Protein AF-A0A0F9QLD5-F1 (afdb_monomer_lite)

Foldseek 3Di:
DDPDDDPVRVVCVVVVVVVVVCVVPDPDDDPVVVVQVVQCVVCVVVVHHRDPDDDDDDD

Organism: NCBI:txid412755

Structure (mmCIF, N/CA/C/O backbone):
data_AF-A0A0F9QLD5-F1
#
_entry.id   AF-A0A0F9QLD5-F1
#
loop_
_atom_site.group_PDB
_atom_site.id
_atom_site.type_symbol
_atom_site.label_atom_id
_atom_site.label_alt_id
_atom_site.label_comp_id
_atom_site.label_asym_id
_atom_site.label_entity_id
_atom_site.label_seq_id
_atom_site.pdbx_PDB_ins_code
_atom_site.Cartn_x
_atom_site.Cartn_y
_atom_site.Cartn_z
_atom_site.occupancy
_atom_site.B_iso_or_equiv
_atom_site.auth_seq_id
_atom_site.auth_comp_id
_atom_site.auth_asym_id
_atom_site.auth_atom_id
_atom_site.pdbx_PDB_model_num
ATOM 1 N N . MET A 1 1 ? -20.772 -0.112 10.297 1.00 70.06 1 MET A N 1
ATOM 2 C CA . MET A 1 1 ? -20.107 1.197 10.124 1.00 70.06 1 MET A CA 1
ATOM 3 C C . MET A 1 1 ? -19.435 1.540 11.442 1.00 70.06 1 MET A C 1
ATOM 5 O O . MET A 1 1 ? -20.071 1.332 12.466 1.00 70.06 1 MET A O 1
ATOM 9 N N . ILE A 1 2 ? -18.172 1.973 11.434 1.00 89.12 2 ILE A N 1
ATOM 10 C CA . ILE A 1 2 ? -17.487 2.463 12.643 1.00 89.12 2 ILE A CA 1
ATOM 11 C C . ILE A 1 2 ? -17.762 3.965 12.746 1.00 89.12 2 ILE A C 1
ATOM 13 O O . ILE A 1 2 ? -17.517 4.684 11.781 1.00 89.12 2 ILE A O 1
ATOM 17 N N . THR A 1 3 ? -18.294 4.419 13.881 1.00 95.31 3 THR A N 1
ATOM 18 C CA . THR A 1 3 ? -18.592 5.840 14.148 1.00 95.31 3 THR A CA 1
ATOM 19 C C . THR A 1 3 ? -17.647 6.462 15.172 1.00 95.31 3 THR A C 1
ATOM 21 O O . THR A 1 3 ? -17.498 7.677 15.189 1.00 95.31 3 THR A O 1
ATOM 24 N N . GLU A 1 4 ? -16.987 5.641 15.992 1.00 95.50 4 GLU A N 1
ATOM 25 C CA . GLU A 1 4 ? -16.029 6.066 17.013 1.00 95.50 4 GLU A CA 1
ATOM 26 C C . GLU A 1 4 ? -14.869 5.070 17.093 1.00 95.50 4 GLU A C 1
ATOM 28 O O . GLU A 1 4 ? -15.050 3.869 16.880 1.00 95.50 4 GLU A O 1
ATOM 33 N N . LEU A 1 5 ? -13.675 5.575 17.401 1.00 95.38 5 LEU A N 1
ATOM 34 C CA . LEU A 1 5 ? -12.500 4.748 17.651 1.00 95.38 5 LEU A CA 1
ATOM 35 C C . LEU A 1 5 ? -12.471 4.313 19.115 1.00 95.38 5 LEU A C 1
ATOM 37 O O . LEU A 1 5 ? -12.795 5.088 20.014 1.00 95.38 5 LEU A O 1
ATOM 41 N N . THR A 1 6 ? -12.004 3.094 19.374 1.00 96.88 6 THR A N 1
ATOM 42 C CA . THR A 1 6 ? -11.717 2.675 20.749 1.00 96.88 6 THR A CA 1
ATOM 43 C C . THR A 1 6 ? -10.568 3.511 21.335 1.00 96.88 6 THR A C 1
ATOM 45 O O . THR A 1 6 ? -9.764 4.081 20.583 1.00 96.88 6 THR A O 1
ATOM 48 N N . PRO A 1 7 ? -10.422 3.574 22.673 1.00 97.25 7 PRO A N 1
ATOM 49 C CA . PRO A 1 7 ? -9.285 4.252 23.296 1.00 97.25 7 PRO A CA 1
ATOM 50 C C . PRO A 1 7 ? -7.936 3.736 22.781 1.00 97.25 7 PRO A C 1
ATOM 52 O O . PRO A 1 7 ? -7.021 4.518 22.533 1.00 97.25 7 PRO A O 1
ATOM 55 N N . GLU A 1 8 ? -7.839 2.426 22.542 1.00 96.94 8 GLU A N 1
ATOM 56 C CA . GLU A 1 8 ? -6.627 1.809 22.009 1.00 96.94 8 GLU A CA 1
ATOM 57 C C . GLU A 1 8 ? -6.360 2.212 20.553 1.00 96.94 8 GLU A C 1
ATOM 59 O O . GLU A 1 8 ? -5.240 2.582 20.209 1.00 96.94 8 GLU A O 1
ATOM 6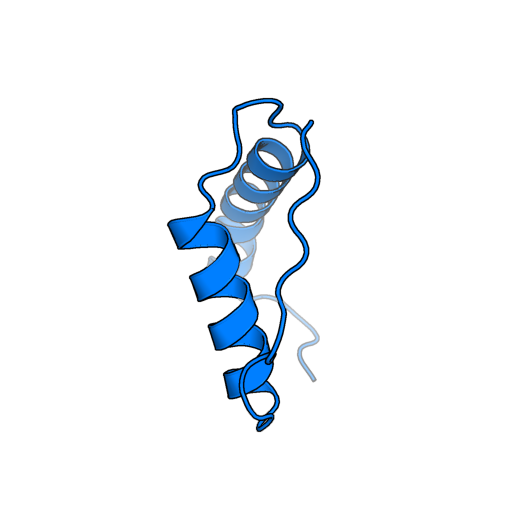4 N N . GLN A 1 9 ? -7.388 2.226 19.699 1.00 96.50 9 GLN A N 1
ATOM 65 C CA . GLN A 1 9 ? -7.249 2.696 18.316 1.00 96.50 9 GLN A CA 1
ATOM 66 C C . GLN A 1 9 ? -6.846 4.173 18.256 1.00 96.50 9 GLN A C 1
ATOM 68 O O . GLN A 1 9 ? -5.968 4.541 17.480 1.00 96.50 9 GLN A O 1
ATOM 73 N N . THR A 1 10 ? -7.443 5.011 19.108 1.00 97.06 10 THR A N 1
ATOM 74 C CA . THR A 1 10 ? -7.091 6.435 19.222 1.00 97.06 10 THR A C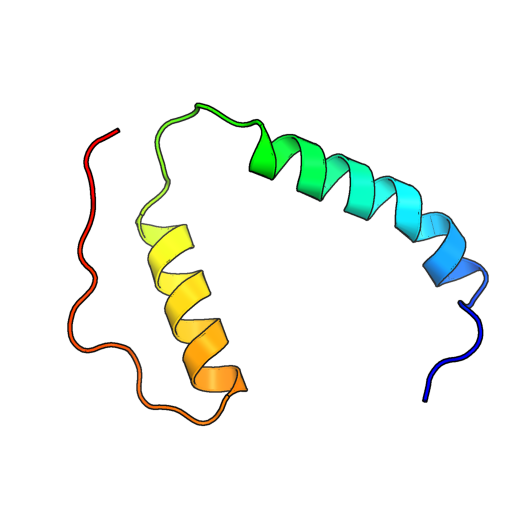A 1
ATOM 75 C C . THR A 1 10 ? -5.626 6.611 19.616 1.00 97.06 10 THR A C 1
ATOM 77 O O . THR A 1 10 ? -4.920 7.425 19.022 1.00 97.06 10 THR A O 1
ATOM 80 N N . ARG A 1 11 ? -5.144 5.815 20.577 1.00 97.06 11 ARG A N 1
ATOM 81 C CA . ARG A 1 11 ? -3.745 5.834 21.021 1.00 97.06 11 ARG A CA 1
ATOM 82 C C . ARG A 1 11 ? -2.774 5.412 19.914 1.00 97.06 11 ARG A C 1
ATOM 84 O O . ARG A 1 11 ? -1.689 5.976 19.813 1.00 97.06 11 ARG A O 1
ATOM 91 N N . LEU A 1 12 ? -3.151 4.432 19.092 1.00 97.75 12 LEU A N 1
ATOM 92 C CA . LEU A 1 12 ? -2.329 3.942 17.980 1.00 97.75 12 LEU A CA 1
ATOM 93 C C . LEU A 1 12 ? -2.353 4.857 16.749 1.00 97.75 12 LEU A C 1
ATOM 95 O O . LEU A 1 12 ? -1.481 4.743 15.889 1.00 97.75 12 LEU A O 1
ATOM 99 N N . LEU A 1 13 ? -3.316 5.776 16.659 1.00 96.75 13 LEU A N 1
ATOM 100 C CA . LEU A 1 13 ? -3.499 6.617 15.481 1.00 96.75 13 LEU A CA 1
ATOM 101 C C . LEU A 1 13 ? -2.254 7.451 15.155 1.00 96.75 13 LEU A C 1
ATOM 103 O O . LEU A 1 13 ? -1.866 7.526 13.992 1.00 96.75 13 LEU A O 1
ATOM 107 N N . SER A 1 14 ? -1.608 8.053 16.160 1.00 97.06 14 SER A N 1
ATOM 108 C CA . SER A 1 14 ? -0.377 8.827 15.948 1.00 97.06 14 SER A CA 1
ATOM 109 C C . SER A 1 14 ? 0.779 7.952 15.470 1.00 97.06 14 SER A C 1
ATOM 111 O O . SER A 1 14 ? 1.499 8.357 14.566 1.00 97.06 14 SER A O 1
ATOM 113 N N . VAL A 1 15 ? 0.911 6.739 16.016 1.00 98.00 15 VAL A N 1
ATOM 114 C CA . VAL A 1 15 ? 1.963 5.782 15.644 1.00 98.00 15 VAL A CA 1
ATOM 115 C C . VAL A 1 15 ? 1.852 5.420 14.166 1.00 98.00 15 VAL A C 1
ATOM 117 O O . VAL A 1 15 ? 2.814 5.587 13.421 1.00 98.00 15 VAL A O 1
ATOM 120 N N . TYR A 1 16 ? 0.668 4.989 13.724 1.00 97.50 16 TYR A N 1
ATOM 121 C CA . TYR A 1 16 ? 0.472 4.630 12.321 1.00 97.50 16 TYR A CA 1
ATOM 122 C C . TYR A 1 16 ? 0.547 5.847 11.404 1.00 97.50 16 TYR A C 1
ATOM 124 O O . TYR A 1 16 ? 1.142 5.765 10.337 1.00 97.50 16 TYR A O 1
ATOM 132 N N . ARG A 1 17 ? 0.002 7.001 11.803 1.00 97.62 17 ARG A N 1
ATOM 133 C CA . ARG A 1 17 ? 0.132 8.231 11.011 1.00 97.62 17 ARG A CA 1
ATOM 134 C C . ARG A 1 17 ? 1.602 8.551 10.735 1.00 97.62 17 ARG A C 1
ATOM 136 O O . ARG A 1 17 ? 1.957 8.797 9.586 1.00 97.62 17 ARG A O 1
ATOM 143 N N . ASP A 1 18 ? 2.431 8.556 11.773 1.00 98.19 18 ASP A N 1
ATOM 144 C CA . ASP A 1 18 ? 3.836 8.944 11.654 1.00 98.19 18 ASP A CA 1
ATOM 145 C C . ASP A 1 18 ? 4.622 7.917 10.822 1.00 98.19 18 ASP A C 1
ATOM 147 O O . ASP A 1 18 ? 5.434 8.302 9.982 1.00 98.19 18 ASP A O 1
ATOM 151 N N . GLU A 1 19 ? 4.310 6.624 10.967 1.00 97.69 19 GLU A N 1
ATOM 152 C CA . GLU A 1 19 ? 4.854 5.560 10.117 1.00 97.69 19 GLU A CA 1
ATOM 153 C C . GLU A 1 19 ? 4.516 5.782 8.632 1.00 97.69 19 GLU A C 1
ATOM 155 O O . GLU A 1 19 ? 5.399 5.756 7.773 1.00 97.69 19 GLU A O 1
ATOM 160 N N . TRP A 1 20 ? 3.246 6.032 8.313 1.00 96.50 20 TRP A N 1
ATOM 161 C CA . TRP A 1 20 ? 2.806 6.232 6.931 1.00 96.50 20 TRP A CA 1
ATOM 162 C C . TRP A 1 20 ? 3.404 7.496 6.307 1.00 96.50 20 TRP A C 1
ATOM 164 O O . TRP A 1 20 ? 3.770 7.481 5.131 1.00 96.50 20 TRP A O 1
ATOM 174 N N . ILE A 1 21 ? 3.551 8.570 7.090 1.00 97.75 21 ILE A N 1
ATOM 175 C CA . ILE A 1 21 ? 4.247 9.787 6.651 1.00 97.75 21 ILE A CA 1
ATOM 176 C C . ILE A 1 21 ? 5.714 9.476 6.336 1.00 97.75 21 ILE A C 1
ATOM 178 O O . ILE A 1 21 ? 6.205 9.894 5.288 1.00 97.75 21 ILE A O 1
ATOM 182 N N . ALA A 1 22 ? 6.403 8.726 7.199 1.00 97.25 22 ALA A N 1
ATOM 183 C CA . ALA A 1 22 ? 7.798 8.355 6.978 1.00 97.25 22 ALA A CA 1
ATOM 184 C C . ALA A 1 22 ? 7.975 7.526 5.696 1.00 97.25 22 ALA A C 1
ATOM 186 O O . ALA A 1 22 ? 8.863 7.822 4.898 1.00 97.25 22 ALA A O 1
ATOM 187 N N . HIS A 1 23 ? 7.099 6.544 5.453 1.00 94.00 23 HIS A N 1
ATOM 188 C CA . HIS A 1 23 ? 7.123 5.760 4.212 1.00 94.00 23 HIS A CA 1
ATOM 189 C C . HIS A 1 23 ? 6.867 6.631 2.977 1.00 94.00 23 HIS A C 1
ATOM 191 O O . HIS A 1 23 ? 7.589 6.515 1.991 1.00 94.00 23 HIS A O 1
ATOM 197 N N . GLY A 1 24 ? 5.871 7.523 3.029 1.00 92.81 24 GLY A N 1
ATOM 198 C CA . GLY A 1 24 ? 5.495 8.378 1.897 1.00 92.81 24 GLY A CA 1
ATOM 199 C C . GLY A 1 24 ? 6.515 9.468 1.550 1.00 92.81 24 GLY A C 1
ATOM 200 O O . GLY A 1 24 ? 6.531 9.943 0.417 1.00 92.81 24 GLY A O 1
ATOM 201 N N . LEU A 1 25 ? 7.360 9.857 2.507 1.00 96.62 25 LEU A N 1
ATOM 202 C CA . LEU A 1 25 ? 8.432 10.840 2.316 1.00 96.62 25 LEU A CA 1
ATOM 203 C C . LEU A 1 25 ? 9.811 10.202 2.088 1.00 96.62 25 LEU A C 1
ATOM 205 O O . LEU A 1 25 ? 10.795 10.925 1.937 1.00 96.62 25 LEU A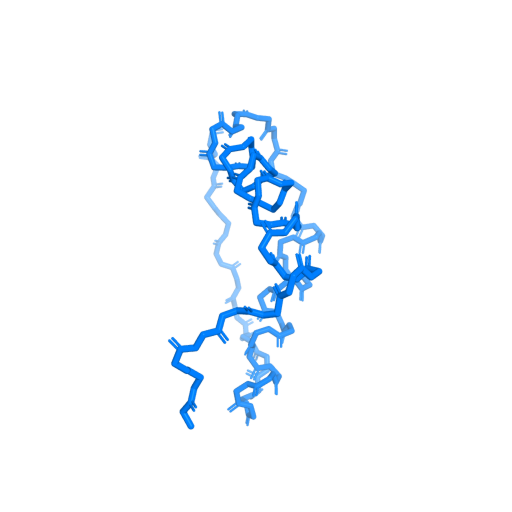 O 1
ATOM 209 N N . SER A 1 26 ? 9.905 8.872 2.083 1.00 94.31 26 SER A N 1
ATOM 210 C CA . SER A 1 26 ? 11.171 8.178 1.866 1.00 94.31 26 SER A CA 1
ATOM 211 C C . SER A 1 26 ? 11.627 8.295 0.410 1.00 94.31 26 SER A C 1
AT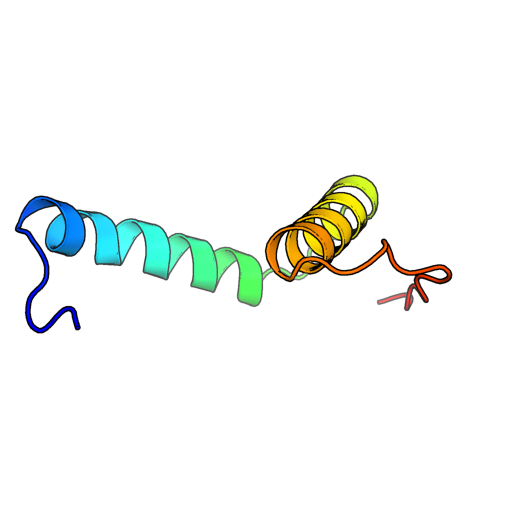OM 213 O O . SER A 1 26 ? 10.882 7.976 -0.514 1.00 94.31 26 SER A O 1
ATOM 215 N N . CYS A 1 27 ? 12.886 8.693 0.220 1.00 93.19 27 CYS A N 1
ATOM 216 C CA . CYS A 1 27 ? 13.579 8.668 -1.072 1.00 93.19 27 CYS A CA 1
ATOM 217 C C . CYS A 1 27 ? 14.584 7.508 -1.174 1.00 93.19 27 CYS A C 1
ATOM 219 O O . CYS A 1 27 ? 15.394 7.477 -2.100 1.00 93.19 27 CYS A O 1
ATOM 221 N N . GLU A 1 28 ? 14.573 6.580 -0.216 1.00 92.69 28 GLU A N 1
ATOM 222 C CA . GLU A 1 28 ? 15.452 5.413 -0.249 1.00 92.69 28 GLU A CA 1
ATOM 223 C C . GLU A 1 28 ? 15.111 4.494 -1.435 1.00 92.69 28 GLU A C 1
ATOM 225 O O . GLU A 1 28 ? 13.949 4.428 -1.861 1.00 92.69 28 GLU A O 1
ATOM 230 N N . PRO A 1 29 ? 16.091 3.741 -1.970 1.00 92.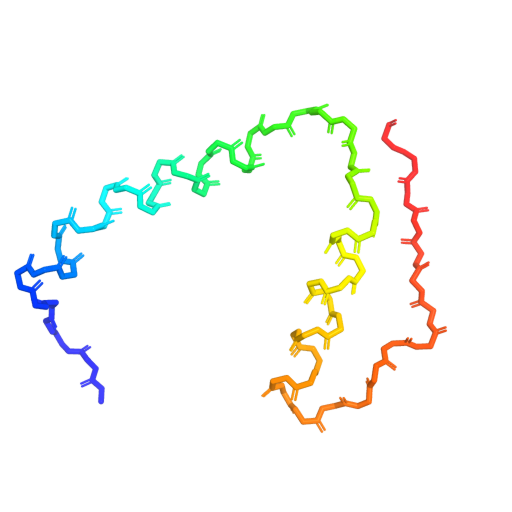12 29 PRO A N 1
ATOM 231 C CA . PRO A 1 29 ? 15.835 2.775 -3.027 1.00 92.12 29 PRO A CA 1
ATOM 232 C C . PRO A 1 29 ? 14.708 1.803 -2.659 1.00 92.12 29 PRO A C 1
ATOM 234 O O . PRO A 1 29 ? 14.657 1.257 -1.556 1.00 92.12 29 PRO A O 1
ATOM 237 N N . THR A 1 30 ? 13.805 1.551 -3.609 1.00 91.44 30 THR A N 1
ATOM 238 C CA . THR A 1 30 ? 12.675 0.640 -3.395 1.00 91.44 30 THR A CA 1
ATOM 239 C C . THR A 1 30 ? 13.150 -0.797 -3.167 1.00 91.44 30 THR A C 1
ATOM 241 O O . THR A 1 30 ? 13.852 -1.378 -3.997 1.00 91.44 30 THR A O 1
ATOM 244 N N . ASP A 1 31 ? 12.684 -1.415 -2.079 1.00 93.38 31 ASP A N 1
ATOM 245 C CA . ASP A 1 31 ? 12.772 -2.862 -1.877 1.00 93.38 31 ASP A CA 1
ATOM 246 C C . ASP A 1 31 ? 11.716 -3.559 -2.749 1.00 93.38 31 ASP A C 1
ATOM 248 O O . ASP A 1 31 ? 10.551 -3.720 -2.369 1.00 93.38 31 ASP A O 1
ATOM 252 N N . TRP A 1 32 ? 12.125 -3.953 -3.955 1.00 92.56 32 TRP A N 1
ATOM 253 C CA . TRP A 1 32 ? 11.233 -4.568 -4.938 1.00 92.56 32 TRP A CA 1
ATOM 254 C C . TRP A 1 32 ? 10.619 -5.887 -4.463 1.00 92.56 32 TRP A C 1
ATOM 256 O O . TRP A 1 32 ? 9.483 -6.182 -4.823 1.00 92.56 32 TRP A O 1
ATOM 266 N N . GLY A 1 33 ? 11.319 -6.659 -3.627 1.00 94.31 33 GLY A N 1
ATOM 267 C CA . GLY A 1 33 ? 10.768 -7.897 -3.075 1.00 94.31 33 GLY A CA 1
ATOM 268 C C . GLY A 1 33 ? 9.572 -7.614 -2.168 1.00 94.31 33 GLY A C 1
ATOM 269 O O . GLY A 1 33 ? 8.524 -8.253 -2.291 1.00 94.31 33 GLY A O 1
ATOM 270 N N . LYS A 1 34 ? 9.689 -6.606 -1.294 1.00 94.62 34 LYS A N 1
ATOM 271 C CA . LYS A 1 34 ? 8.574 -6.170 -0.438 1.00 94.62 34 LYS A CA 1
ATOM 272 C C . LYS A 1 34 ? 7.444 -5.532 -1.238 1.00 94.62 34 LYS A C 1
ATOM 274 O O . LYS A 1 34 ? 6.283 -5.840 -0.972 1.00 94.62 34 LYS A O 1
ATOM 279 N N . ALA A 1 35 ? 7.769 -4.694 -2.221 1.00 93.50 35 ALA A N 1
ATOM 280 C CA . ALA A 1 35 ? 6.770 -4.033 -3.055 1.00 93.50 35 ALA A CA 1
ATOM 281 C C . ALA A 1 35 ? 5.896 -5.051 -3.809 1.00 93.50 35 ALA A C 1
ATOM 283 O O . ALA A 1 35 ? 4.668 -4.986 -3.741 1.00 93.50 35 ALA A O 1
ATOM 284 N N . GLU A 1 36 ? 6.508 -6.043 -4.464 1.00 95.62 36 GLU A N 1
ATOM 285 C CA . GLU A 1 36 ? 5.774 -7.068 -5.220 1.00 95.62 36 GLU A CA 1
ATOM 286 C C . GLU A 1 36 ? 4.916 -7.959 -4.317 1.00 95.62 36 GLU A C 1
ATOM 288 O O . GLU A 1 36 ? 3.769 -8.263 -4.653 1.00 95.62 36 GLU A O 1
ATOM 293 N N . ASN A 1 37 ? 5.427 -8.326 -3.139 1.00 96.56 37 ASN A N 1
ATOM 294 C CA . ASN A 1 37 ? 4.652 -9.072 -2.149 1.00 96.56 37 ASN A CA 1
ATOM 295 C C . ASN A 1 37 ? 3.430 -8.280 -1.661 1.00 96.56 37 ASN A C 1
ATOM 297 O O . ASN A 1 37 ? 2.340 -8.846 -1.561 1.00 96.56 37 ASN A O 1
ATOM 301 N N . GLY A 1 38 ? 3.585 -6.975 -1.417 1.00 95.94 38 GLY A N 1
ATOM 302 C CA . GLY A 1 38 ? 2.483 -6.090 -1.034 1.00 95.94 38 GLY A CA 1
ATOM 303 C C . GLY A 1 38 ? 1.407 -5.985 -2.118 1.00 95.94 38 GLY A C 1
ATOM 304 O O . GLY A 1 38 ? 0.220 -6.124 -1.824 1.00 95.94 38 GLY A O 1
ATOM 305 N N . VAL A 1 39 ? 1.812 -5.830 -3.384 1.00 95.81 39 VAL A N 1
ATOM 306 C CA . VAL A 1 39 ? 0.882 -5.820 -4.527 1.00 95.81 39 VAL A CA 1
ATOM 307 C C . VAL A 1 39 ? 0.122 -7.144 -4.625 1.00 95.81 39 VAL A C 1
ATOM 309 O O . VAL A 1 39 ? -1.103 -7.141 -4.744 1.00 95.81 39 VAL A O 1
ATOM 312 N N . ASN A 1 40 ? 0.814 -8.282 -4.527 1.00 96.88 40 ASN A N 1
ATOM 313 C CA . ASN A 1 40 ? 0.169 -9.596 -4.580 1.00 96.88 40 ASN A CA 1
ATOM 314 C C . ASN A 1 40 ? -0.849 -9.783 -3.445 1.00 96.88 40 ASN A C 1
ATOM 316 O O . ASN A 1 40 ? -1.953 -10.269 -3.691 1.00 96.88 40 ASN A O 1
ATOM 320 N N . ALA A 1 41 ? -0.509 -9.354 -2.226 1.00 97.56 41 ALA A N 1
ATOM 321 C CA . ALA A 1 41 ? -1.415 -9.417 -1.082 1.00 97.56 41 ALA A CA 1
ATOM 322 C C . ALA A 1 41 ? -2.676 -8.560 -1.291 1.00 97.56 41 ALA A C 1
ATOM 324 O O . ALA A 1 41 ? -3.772 -8.989 -0.931 1.00 97.56 41 ALA A O 1
ATOM 325 N N . ALA A 1 42 ? -2.545 -7.385 -1.917 1.00 97.25 42 ALA A N 1
ATOM 326 C CA . ALA A 1 42 ? -3.679 -6.521 -2.244 1.00 97.25 42 ALA A CA 1
ATOM 327 C C . ALA A 1 42 ? -4.618 -7.141 -3.296 1.00 97.25 42 ALA A C 1
ATOM 329 O O . ALA A 1 42 ? -5.836 -7.054 -3.168 1.00 97.25 42 ALA A O 1
ATOM 330 N N . TYR A 1 43 ? -4.073 -7.811 -4.317 1.00 97.75 43 TYR A N 1
ATOM 331 C CA . TYR A 1 43 ? -4.894 -8.547 -5.288 1.00 97.75 43 TYR A CA 1
ATOM 332 C C . TYR A 1 43 ? -5.602 -9.735 -4.632 1.00 97.75 43 TYR A C 1
ATOM 334 O O . TYR A 1 43 ? -6.803 -9.924 -4.823 1.00 97.75 43 TYR A O 1
ATOM 342 N N . GLN A 1 44 ? -4.880 -10.496 -3.807 1.00 97.69 44 GLN A N 1
ATOM 343 C CA . GLN A 1 44 ? -5.442 -11.637 -3.091 1.00 97.69 44 GLN A CA 1
ATOM 344 C C . GLN A 1 44 ? -6.581 -11.219 -2.151 1.00 97.69 44 GLN A C 1
ATOM 346 O O . GLN A 1 44 ? -7.610 -11.894 -2.115 1.00 97.69 44 GLN A O 1
ATOM 351 N N . SER A 1 45 ? -6.435 -10.112 -1.414 1.00 97.62 45 SER A N 1
ATOM 352 C CA . SER A 1 45 ? -7.489 -9.618 -0.515 1.00 97.62 45 SER A CA 1
ATOM 353 C C . SER A 1 45 ? -8.733 -9.137 -1.268 1.00 97.62 45 SER A C 1
ATOM 355 O O . SER A 1 45 ? -9.838 -9.211 -0.733 1.00 97.62 45 SER A O 1
ATOM 357 N N . ALA A 1 46 ? -8.569 -8.724 -2.526 1.00 97.31 46 ALA A N 1
ATOM 358 C CA . ALA A 1 46 ? -9.656 -8.404 -3.444 1.00 97.31 46 ALA A CA 1
ATOM 359 C C . ALA A 1 46 ? -10.242 -9.635 -4.172 1.00 97.31 46 ALA A C 1
ATOM 361 O O . ALA A 1 46 ? -11.163 -9.481 -4.972 1.00 97.31 46 ALA A O 1
ATOM 362 N N . GLY A 1 47 ? -9.730 -10.850 -3.927 1.00 97.62 47 GLY A N 1
ATOM 363 C CA . GLY A 1 47 ? -10.172 -12.073 -4.610 1.00 97.62 47 GLY A CA 1
ATOM 364 C C . GLY A 1 47 ? -9.741 -12.161 -6.079 1.00 97.62 47 GLY A C 1
ATOM 365 O O . GLY A 1 47 ? -10.359 -12.885 -6.858 1.00 97.62 47 GLY A O 1
ATOM 366 N N . LEU A 1 48 ? -8.705 -11.416 -6.466 1.00 97.94 48 LEU A N 1
ATOM 367 C CA . LEU A 1 48 ? -8.174 -11.369 -7.825 1.00 97.94 48 LEU A CA 1
ATOM 368 C C . LEU A 1 48 ? -6.936 -12.264 -7.966 1.00 97.94 48 LEU A C 1
ATOM 370 O O . LEU A 1 48 ? -6.175 -12.467 -7.017 1.00 97.94 48 LEU A O 1
ATOM 374 N N . GLU A 1 49 ? -6.696 -12.766 -9.178 1.00 97.56 49 GLU A N 1
ATOM 375 C CA . GLU A 1 49 ? -5.420 -13.403 -9.512 1.00 97.56 49 GLU A CA 1
ATOM 376 C C . GLU A 1 49 ? -4.274 -12.389 -9.442 1.00 97.56 49 GLU A C 1
ATOM 378 O O . GLU A 1 49 ? -4.444 -11.219 -9.780 1.00 97.56 49 GLU A O 1
ATOM 383 N N . LYS A 1 50 ? -3.078 -12.849 -9.058 1.00 97.00 50 LYS A N 1
ATOM 384 C CA . LYS A 1 50 ? -1.877 -12.005 -9.030 1.00 97.00 50 LYS A CA 1
ATOM 385 C C . LYS A 1 50 ? -1.607 -11.340 -10.394 1.00 97.00 50 LYS A C 1
ATOM 387 O O . LYS A 1 50 ? -1.858 -11.959 -11.435 1.00 97.00 50 LYS A O 1
ATOM 392 N N . PRO A 1 51 ? -1.034 -10.124 -10.422 1.00 96.38 51 PRO A N 1
ATOM 393 C CA . PRO A 1 51 ? -0.662 -9.473 -11.671 1.00 96.38 51 PRO A CA 1
ATOM 394 C C . PRO A 1 51 ? 0.325 -10.330 -12.475 1.00 96.38 51 PRO A C 1
ATOM 396 O O . PRO A 1 51 ? 1.290 -10.879 -11.944 1.00 96.38 51 PRO A O 1
ATOM 399 N N . LYS A 1 52 ? 0.092 -10.422 -13.789 1.00 96.00 52 LYS A N 1
ATOM 400 C CA . LYS A 1 52 ? 0.968 -11.153 -14.725 1.00 96.00 52 LYS A CA 1
ATOM 401 C C . LYS A 1 52 ? 2.258 -10.394 -15.032 1.00 96.00 52 LYS A C 1
ATOM 403 O O . LYS A 1 52 ? 3.278 -11.006 -15.331 1.00 96.00 52 LYS A O 1
ATOM 408 N N . HIS A 1 53 ? 2.197 -9.068 -14.959 1.00 95.00 53 HIS A N 1
ATOM 409 C CA . HIS A 1 53 ? 3.310 -8.174 -15.237 1.00 95.00 53 HIS A CA 1
ATOM 410 C C . HIS A 1 53 ? 3.366 -7.086 -14.171 1.00 95.00 53 HIS A C 1
ATOM 412 O O . HIS A 1 53 ? 2.348 -6.472 -13.857 1.00 95.00 53 HIS A O 1
ATOM 418 N N . ILE A 1 54 ? 4.565 -6.840 -13.652 1.00 93.62 54 ILE A N 1
ATOM 419 C CA . ILE A 1 54 ? 4.866 -5.715 -12.772 1.00 93.62 54 ILE A CA 1
ATOM 420 C C . ILE A 1 54 ? 5.923 -4.885 -13.494 1.00 93.62 54 ILE A C 1
ATOM 422 O O . ILE A 1 54 ? 7.030 -5.358 -13.747 1.00 93.62 54 ILE A O 1
ATOM 426 N N . ILE A 1 55 ? 5.553 -3.668 -13.890 1.00 93.25 55 ILE A N 1
ATOM 427 C CA . ILE A 1 55 ? 6.454 -2.742 -14.577 1.00 93.25 55 ILE A CA 1
ATOM 428 C C . ILE A 1 55 ? 7.168 -1.926 -13.506 1.00 93.25 55 ILE A C 1
ATOM 430 O O . ILE A 1 55 ? 6.533 -1.185 -12.757 1.00 93.25 55 ILE A O 1
ATOM 434 N N . ARG A 1 56 ? 8.489 -2.079 -13.430 1.00 91.81 56 ARG A N 1
ATOM 435 C CA . ARG A 1 56 ? 9.342 -1.331 -12.508 1.00 91.81 56 ARG A CA 1
ATOM 436 C C . ARG A 1 56 ? 9.847 -0.078 -13.211 1.00 91.81 56 ARG A C 1
ATOM 438 O O . ARG A 1 56 ? 10.361 -0.166 -14.323 1.00 91.81 56 ARG A O 1
ATOM 445 N N . LEU A 1 57 ? 9.704 1.070 -12.563 1.00 84.56 57 LEU A N 1
ATOM 446 C CA . LEU A 1 57 ? 10.305 2.319 -1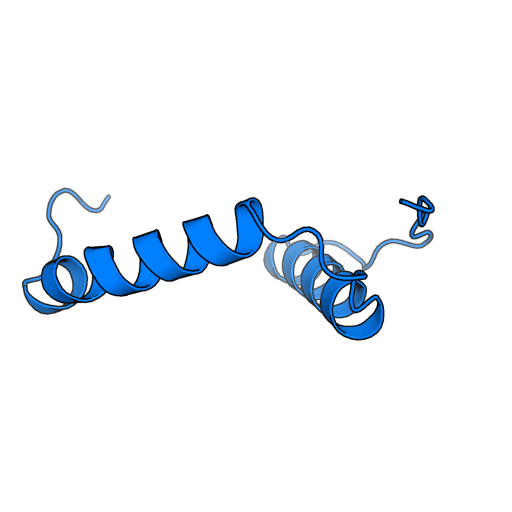3.015 1.00 84.56 57 LEU A CA 1
ATOM 447 C C . LEU A 1 57 ? 11.606 2.525 -12.239 1.00 84.56 57 LEU A C 1
ATOM 449 O O . LEU A 1 57 ? 11.653 2.267 -11.038 1.00 84.56 57 LEU A O 1
ATOM 453 N N . SER A 1 58 ? 12.665 2.946 -12.925 1.00 77.19 58 SER A N 1
ATOM 454 C CA . SER A 1 58 ? 13.877 3.419 -12.260 1.00 77.19 58 SER A CA 1
ATOM 455 C C . SER A 1 58 ? 13.634 4.842 -11.763 1.00 77.19 58 SER A C 1
ATOM 457 O O . SER A 1 58 ? 13.347 5.718 -12.582 1.00 77.19 58 SER A O 1
ATOM 459 N N . SER A 1 59 ? 13.731 5.037 -10.449 1.00 61.94 59 SER A N 1
ATOM 460 C CA . SER A 1 59 ? 13.831 6.353 -9.809 1.00 61.94 59 SER A CA 1
ATOM 461 C C . SER A 1 59 ? 15.262 6.871 -9.860 1.00 61.94 59 SER A C 1
ATOM 463 O O . SER A 1 59 ? 16.182 6.028 -9.730 1.00 61.94 59 SER A O 1
#

Secondary structure (DSSP, 8-state):
---S--HHHHHHHHHHHHHHHHHHT--SPP-HHHHHHHHHHHHHHTTPPPPS--PPPP-

pLDDT: mean 94.25, std 6.35, range [61.94, 98.19]

Sequence (59 aa):
MITELTPEQTRLLSVYRDEWIAHGLSCEPTDWGKAENGVNAAYQSAGLEKPKHIIRLSS

Radius of gyration: 15.91 Å; chains: 1; bounding box: 36×24×38 Å